Protein AF-A0A932S0D9-F1 (afdb_monomer_lite)

pLDDT: mean 85.84, std 13.44, range [41.84, 97.44]

Secondary structure (DSSP, 8-state):
-HHHHHHHHHHHHHHT--SHHHHHHHHHHHHHHHH-SSGGG--HHHHHHHHHTS-TT-S-HHHHHHHHHHHHHHTT-HHHHHHHHHHHHHHHHHTT---HHHHHHHHHHHTT-------

Foldseek 3Di:
DVVVVVVLVVLVVLCPDLDLSNLVSLLVQLQCLQAAPDPVSHDLVSSVVSLVSHDPPNPPLLSSLQSQLLSCLSVLNLVSSLVSLVVNQVVCVVVVHDCVVSVVCNVCSVVSHHHHDDD

Radius of gyration: 13.81 Å; chains: 1; bounding box: 34×25×40 Å

Structure (mmCIF, N/CA/C/O backbone):
data_AF-A0A932S0D9-F1
#
_entry.id   AF-A0A932S0D9-F1
#
loop_
_atom_site.group_PDB
_atom_site.id
_atom_site.type_symbol
_atom_site.label_atom_id
_atom_site.label_alt_id
_atom_site.label_comp_id
_atom_site.label_asym_id
_atom_site.label_entity_id
_atom_site.label_seq_id
_atom_site.pdbx_PDB_ins_code
_atom_site.Cartn_x
_atom_site.Cartn_y
_atom_site.Cartn_z
_atom_site.occupancy
_atom_site.B_iso_or_equiv
_atom_site.auth_seq_id
_atom_site.auth_comp_id
_atom_site.auth_asym_id
_atom_site.auth_atom_id
_atom_site.pdbx_PDB_model_num
ATOM 1 N N . GLN A 1 1 ? -5.476 10.495 -21.507 1.00 49.38 1 GLN A N 1
ATOM 2 C CA . GLN A 1 1 ? -4.733 9.662 -22.481 1.00 49.38 1 GLN A CA 1
ATOM 3 C C . GLN A 1 1 ? -3.349 10.225 -22.824 1.00 49.38 1 GLN A C 1
ATOM 5 O O . GLN A 1 1 ? -2.416 9.808 -22.162 1.00 49.38 1 GLN A O 1
ATOM 10 N N . LYS A 1 2 ? -3.143 11.213 -23.720 1.00 41.84 2 LYS A N 1
ATOM 11 C CA . LYS A 1 2 ? -1.763 11.626 -24.121 1.00 41.84 2 LYS A CA 1
ATOM 12 C C . LYS A 1 2 ? -0.819 12.104 -22.995 1.00 41.84 2 LYS A C 1
ATOM 14 O O . LYS A 1 2 ? 0.389 11.953 -23.142 1.00 41.84 2 LYS A O 1
ATOM 19 N N . ASN A 1 3 ? -1.344 12.661 -21.902 1.00 52.97 3 ASN A N 1
ATOM 20 C CA . ASN A 1 3 ? -0.528 13.116 -20.765 1.00 52.97 3 ASN A CA 1
ATOM 21 C C . ASN A 1 3 ? -0.288 12.015 -19.712 1.00 52.97 3 ASN A C 1
ATOM 23 O O . ASN A 1 3 ? 0.763 12.007 -19.078 1.00 52.97 3 ASN A O 1
ATOM 27 N N . GLU A 1 4 ? -1.220 11.068 -19.561 1.00 55.16 4 GLU A N 1
ATOM 28 C CA . GLU A 1 4 ? -1.114 9.939 -18.617 1.00 55.16 4 GLU A CA 1
ATOM 29 C C . GLU A 1 4 ? -0.056 8.937 -19.091 1.00 55.16 4 GLU A C 1
ATOM 31 O O . GLU A 1 4 ? 0.793 8.518 -18.306 1.00 55.16 4 GLU A O 1
ATOM 36 N N . ASP A 1 5 ? -0.026 8.647 -20.397 1.00 57.59 5 ASP A N 1
ATOM 37 C CA . ASP A 1 5 ? 0.953 7.733 -20.998 1.00 57.59 5 ASP A CA 1
ATOM 38 C C . ASP A 1 5 ? 2.389 8.260 -20.844 1.00 57.59 5 ASP A C 1
ATOM 40 O O . ASP A 1 5 ? 3.324 7.512 -20.551 1.00 57.59 5 ASP A O 1
ATOM 44 N N . GLN A 1 6 ? 2.574 9.576 -20.998 1.00 59.47 6 GLN A N 1
ATOM 45 C CA . GLN A 1 6 ? 3.872 10.223 -20.805 1.00 59.47 6 GLN A CA 1
ATOM 46 C C . GLN A 1 6 ? 4.264 10.269 -19.324 1.00 59.47 6 GLN A C 1
ATOM 48 O O . GLN A 1 6 ? 5.425 10.015 -19.000 1.00 59.47 6 GLN A O 1
ATOM 53 N N . GLY A 1 7 ? 3.315 10.550 -18.426 1.00 61.69 7 GLY A N 1
ATOM 54 C CA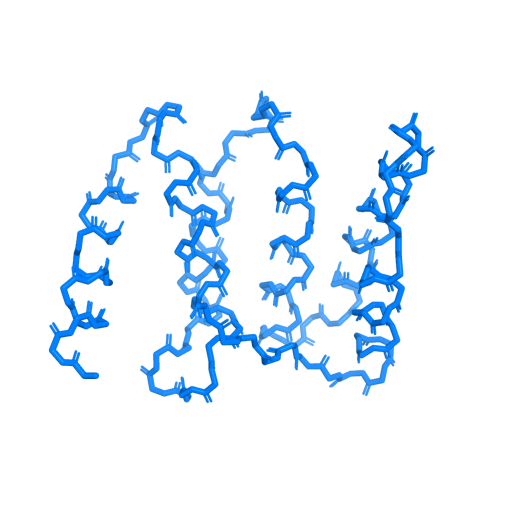 . GLY A 1 7 ? 3.539 10.539 -16.979 1.00 61.69 7 GLY A CA 1
ATOM 55 C C . GLY A 1 7 ? 3.995 9.170 -16.479 1.00 61.69 7 GLY A C 1
ATOM 56 O O . GLY A 1 7 ? 5.031 9.068 -15.821 1.00 61.69 7 GLY A O 1
ATOM 57 N N . MET A 1 8 ? 3.296 8.108 -16.886 1.00 68.31 8 MET A N 1
ATOM 58 C CA . MET A 1 8 ? 3.666 6.727 -16.564 1.00 68.31 8 MET A CA 1
ATOM 59 C C . MET A 1 8 ? 5.014 6.331 -17.164 1.00 68.31 8 MET A C 1
ATOM 61 O O . MET A 1 8 ? 5.825 5.691 -16.493 1.00 68.31 8 MET A O 1
ATOM 65 N N . TYR A 1 9 ? 5.304 6.754 -18.397 1.00 67.12 9 TYR A N 1
ATOM 66 C CA . TYR A 1 9 ? 6.595 6.499 -19.033 1.00 67.12 9 TYR A CA 1
ATOM 67 C C . TYR A 1 9 ? 7.764 7.118 -18.252 1.00 67.12 9 TYR A C 1
ATOM 69 O O . TYR A 1 9 ? 8.750 6.436 -17.952 1.00 67.12 9 TYR A O 1
ATOM 77 N N . TRP A 1 10 ? 7.660 8.398 -17.882 1.00 65.12 10 TRP A N 1
ATOM 78 C CA . TRP A 1 10 ? 8.703 9.071 -17.106 1.00 65.12 10 TRP A CA 1
ATOM 79 C C . TRP A 1 10 ? 8.824 8.509 -15.692 1.00 65.12 10 TRP A C 1
ATOM 81 O O . TRP A 1 10 ? 9.942 8.367 -15.192 1.00 65.12 10 TRP A O 1
ATOM 91 N N . LEU A 1 11 ? 7.705 8.127 -15.077 1.00 69.06 11 LEU A N 1
ATOM 92 C CA . LEU A 1 11 ? 7.690 7.542 -13.743 1.00 69.06 11 LEU A CA 1
ATOM 93 C C . LEU A 1 11 ? 8.344 6.157 -13.714 1.00 69.06 11 LEU A C 1
ATOM 95 O O . LEU A 1 11 ? 9.178 5.897 -12.850 1.00 69.06 11 LEU A O 1
ATOM 99 N N . ASN A 1 12 ? 8.053 5.304 -14.696 1.00 72.25 12 ASN A N 1
ATOM 100 C CA . ASN A 1 12 ? 8.690 3.995 -14.828 1.00 72.25 12 ASN A CA 1
ATOM 101 C C . ASN A 1 12 ? 10.204 4.137 -15.067 1.00 72.25 12 ASN A C 1
ATOM 103 O O . ASN A 1 12 ? 11.026 3.504 -14.401 1.00 72.25 12 ASN A O 1
ATOM 107 N N . LYS A 1 13 ? 10.604 5.069 -15.943 1.00 71.75 13 LYS A N 1
ATOM 108 C CA . LYS A 1 13 ? 12.024 5.375 -16.167 1.00 71.75 13 LYS A CA 1
ATOM 109 C C . LYS A 1 13 ? 12.716 5.854 -14.887 1.00 71.75 13 LYS A C 1
ATOM 111 O O . LYS A 1 13 ? 13.846 5.449 -14.620 1.00 71.75 13 LYS A O 1
ATOM 116 N N . ALA A 1 14 ? 12.041 6.679 -14.089 1.00 67.50 14 ALA A N 1
ATOM 117 C CA . ALA A 1 14 ? 12.548 7.142 -12.805 1.00 67.50 14 ALA A CA 1
ATOM 118 C C . ALA A 1 14 ? 12.580 6.027 -11.744 1.00 67.50 14 ALA A C 1
ATOM 120 O O . ALA A 1 14 ? 13.486 6.020 -10.921 1.00 67.50 14 ALA A O 1
ATOM 121 N N . ALA A 1 15 ? 11.665 5.057 -11.759 1.00 65.50 15 ALA A N 1
ATOM 122 C CA . ALA A 1 15 ? 11.625 3.966 -10.781 1.00 65.50 15 ALA A CA 1
ATOM 123 C C . ALA A 1 15 ? 12.715 2.892 -10.988 1.00 65.50 15 ALA A C 1
ATOM 125 O O . ALA A 1 15 ? 13.018 2.140 -10.056 1.00 65.50 15 ALA A O 1
ATOM 126 N N . ASN A 1 16 ? 13.342 2.839 -12.170 1.00 69.38 16 ASN A N 1
ATOM 127 C CA . ASN A 1 16 ? 14.363 1.841 -12.523 1.00 69.38 16 ASN A CA 1
ATOM 128 C C . ASN A 1 16 ? 15.757 2.078 -11.905 1.00 69.38 16 ASN A C 1
ATOM 130 O O . ASN A 1 16 ? 16.643 1.242 -12.065 1.00 69.38 16 ASN A O 1
ATOM 134 N N . GLY A 1 17 ? 15.976 3.184 -11.186 1.00 61.22 17 GLY A N 1
ATOM 135 C CA . GLY A 1 17 ? 17.213 3.416 -10.427 1.00 61.22 17 GLY A CA 1
ATOM 136 C C . GLY A 1 17 ? 17.135 2.944 -8.966 1.00 61.22 17 GLY A C 1
ATOM 137 O O . GLY A 1 17 ? 16.047 2.778 -8.415 1.00 61.22 17 GLY A O 1
ATOM 138 N N . ASN A 1 18 ? 18.297 2.765 -8.322 1.00 58.69 18 ASN A N 1
ATOM 139 C CA . ASN A 1 18 ? 18.428 2.311 -6.921 1.00 58.69 18 ASN A CA 1
ATOM 140 C C . ASN A 1 18 ? 18.980 3.380 -5.948 1.00 58.69 18 ASN A C 1
ATOM 142 O O . ASN A 1 18 ? 19.355 3.061 -4.827 1.00 58.69 18 ASN A O 1
ATOM 146 N N . SER A 1 19 ? 19.046 4.651 -6.352 1.00 60.06 19 SER A N 1
ATOM 147 C CA . SER A 1 19 ? 19.355 5.775 -5.442 1.00 60.06 19 SER A CA 1
ATOM 148 C C . SER A 1 19 ? 18.135 6.250 -4.632 1.00 60.06 19 SER A C 1
ATOM 150 O O . SER A 1 19 ? 16.986 6.028 -5.020 1.00 60.06 19 SER A O 1
ATOM 152 N N . ILE A 1 20 ? 18.379 6.974 -3.535 1.00 56.59 20 ILE A N 1
ATOM 153 C CA . ILE A 1 20 ? 17.338 7.474 -2.619 1.00 56.59 20 ILE A CA 1
ATOM 154 C C . ILE A 1 20 ? 16.307 8.384 -3.310 1.00 56.59 20 ILE A C 1
ATOM 156 O O . ILE A 1 20 ? 15.131 8.397 -2.948 1.00 56.59 20 ILE A O 1
ATOM 160 N N . HIS A 1 21 ? 16.721 9.090 -4.368 1.00 62.69 21 HIS A N 1
ATOM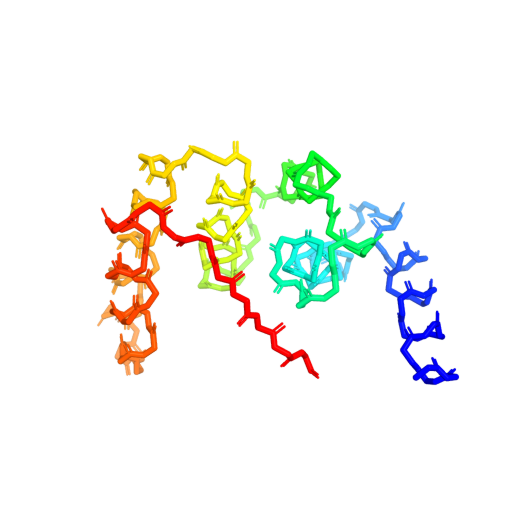 161 C CA . HIS A 1 21 ? 15.838 9.920 -5.188 1.00 62.69 21 HIS A CA 1
ATOM 162 C C . HIS A 1 21 ? 14.836 9.090 -6.008 1.00 62.69 21 HIS A C 1
ATOM 164 O O . HIS A 1 21 ? 13.774 9.597 -6.365 1.00 62.69 21 HIS A O 1
ATOM 170 N N . HIS A 1 22 ? 15.119 7.807 -6.260 1.00 71.62 22 HIS A N 1
ATOM 171 C CA . HIS A 1 22 ? 14.198 6.908 -6.958 1.00 71.62 22 HIS A CA 1
ATOM 172 C C . HIS A 1 22 ? 13.145 6.307 -6.026 1.00 71.62 22 HIS A C 1
ATOM 174 O O . HIS A 1 22 ? 12.115 5.866 -6.519 1.00 71.62 22 HIS A O 1
ATOM 180 N N . PHE A 1 23 ? 13.330 6.310 -4.700 1.00 81.81 23 PHE A N 1
ATOM 181 C CA . PHE A 1 23 ? 12.349 5.711 -3.782 1.00 81.81 23 PHE A CA 1
ATOM 182 C C . PHE A 1 23 ? 11.012 6.447 -3.783 1.00 81.81 23 PHE A C 1
ATOM 184 O O . PHE A 1 23 ? 9.966 5.805 -3.809 1.00 81.81 23 PHE A O 1
ATOM 191 N N . ARG A 1 24 ? 11.022 7.781 -3.892 1.00 83.00 24 ARG A N 1
ATOM 192 C CA . ARG A 1 24 ? 9.781 8.552 -4.069 1.00 83.00 24 ARG A CA 1
ATOM 193 C C . ARG A 1 24 ? 9.063 8.191 -5.374 1.00 83.00 24 ARG A C 1
ATOM 195 O O . ARG A 1 24 ? 7.839 8.073 -5.392 1.00 83.00 24 ARG A O 1
ATOM 202 N N . ALA A 1 25 ? 9.818 7.994 -6.455 1.00 83.50 25 ALA A N 1
ATOM 203 C CA . ALA A 1 25 ? 9.268 7.569 -7.740 1.00 83.50 25 ALA A CA 1
ATOM 204 C C . ALA A 1 25 ? 8.722 6.133 -7.672 1.00 83.50 25 ALA A C 1
ATOM 206 O O . ALA A 1 25 ? 7.622 5.890 -8.155 1.00 83.50 25 ALA A O 1
ATOM 207 N N . LYS A 1 26 ? 9.431 5.209 -7.008 1.00 87.50 26 LYS A N 1
ATOM 208 C CA . LYS A 1 26 ? 8.960 3.838 -6.759 1.00 87.50 26 LYS A CA 1
ATOM 209 C C . LYS A 1 26 ? 7.673 3.822 -5.930 1.00 87.50 26 LYS A C 1
ATOM 211 O O . LYS A 1 26 ? 6.766 3.087 -6.290 1.00 87.50 26 LYS A O 1
ATOM 216 N N . LEU A 1 27 ? 7.554 4.652 -4.887 1.00 90.06 27 LEU A N 1
ATOM 217 C CA . LEU A 1 27 ? 6.314 4.784 -4.103 1.00 90.06 27 LEU A CA 1
ATOM 218 C C . LEU A 1 27 ? 5.159 5.320 -4.936 1.00 90.06 27 LEU A C 1
ATOM 220 O O . LEU A 1 27 ? 4.067 4.769 -4.897 1.00 90.06 27 LEU A O 1
ATOM 224 N N . SER A 1 28 ? 5.409 6.372 -5.712 1.00 88.94 28 SER A N 1
ATOM 225 C CA . SER A 1 28 ? 4.377 6.956 -6.573 1.00 88.94 28 SER A CA 1
ATOM 226 C C . SER A 1 28 ? 3.915 5.948 -7.630 1.00 88.94 28 SER A C 1
ATOM 228 O O . SER A 1 28 ? 2.724 5.828 -7.893 1.00 88.94 28 SER A O 1
ATOM 230 N N . LEU A 1 29 ? 4.848 5.174 -8.194 1.00 89.88 29 LEU A N 1
ATOM 231 C CA . LEU A 1 29 ? 4.529 4.116 -9.148 1.00 89.88 29 LEU A CA 1
ATOM 232 C C . LEU A 1 29 ? 3.767 2.968 -8.484 1.00 89.88 29 LEU A C 1
ATOM 234 O O . LEU A 1 29 ? 2.757 2.531 -9.018 1.00 89.88 29 LEU A O 1
ATOM 238 N N . ALA A 1 30 ? 4.210 2.512 -7.311 1.00 92.44 30 ALA A N 1
ATOM 239 C CA . ALA A 1 30 ? 3.529 1.472 -6.549 1.00 92.44 30 ALA A CA 1
ATOM 240 C C . ALA A 1 30 ? 2.106 1.892 -6.154 1.00 92.44 30 ALA A C 1
ATOM 242 O O . ALA A 1 30 ? 1.196 1.074 -6.232 1.00 92.44 30 ALA A O 1
ATOM 243 N N . TRP A 1 31 ? 1.896 3.164 -5.797 1.00 93.12 31 TRP A N 1
ATOM 244 C CA . TRP A 1 31 ? 0.562 3.713 -5.555 1.00 93.12 31 TRP A CA 1
ATOM 245 C C . TRP A 1 31 ? -0.314 3.571 -6.795 1.00 93.12 31 TRP A C 1
ATOM 247 O O . TRP A 1 31 ? -1.344 2.916 -6.725 1.00 93.12 31 TRP A O 1
ATOM 257 N N . ILE A 1 32 ? 0.128 4.098 -7.941 1.00 90.62 32 ILE A N 1
ATOM 258 C CA . ILE A 1 32 ? -0.648 4.053 -9.188 1.00 90.62 32 ILE A CA 1
ATOM 259 C C . ILE A 1 32 ? -0.957 2.606 -9.588 1.00 90.62 32 ILE A C 1
ATOM 261 O O . ILE A 1 32 ? -2.109 2.270 -9.847 1.00 90.62 32 ILE A O 1
ATOM 265 N N . LEU A 1 33 ? 0.043 1.725 -9.572 1.00 92.00 33 LEU A N 1
ATOM 266 C CA . LEU A 1 33 ? -0.143 0.312 -9.902 1.00 92.00 33 LEU A CA 1
ATOM 267 C C . LEU A 1 33 ? -1.117 -0.402 -8.947 1.00 92.00 33 LEU A C 1
ATOM 269 O O . LEU A 1 33 ? -1.702 -1.411 -9.333 1.00 92.00 33 LEU A O 1
ATOM 273 N N . ALA A 1 34 ? -1.314 0.100 -7.726 1.00 92.81 34 ALA A N 1
ATOM 274 C CA . ALA A 1 34 ? -2.262 -0.458 -6.767 1.00 92.81 34 ALA A CA 1
ATOM 275 C C . ALA A 1 34 ? -3.662 0.178 -6.843 1.00 92.81 34 ALA A C 1
ATOM 277 O O . ALA A 1 34 ? -4.664 -0.514 -6.669 1.00 92.81 34 ALA A O 1
ATOM 278 N N . THR A 1 35 ? -3.756 1.488 -7.087 1.00 92.94 35 THR A N 1
ATOM 279 C CA . THR A 1 35 ? -4.993 2.258 -6.874 1.00 92.94 35 THR A CA 1
ATOM 280 C C . THR A 1 35 ? -5.636 2.790 -8.148 1.00 92.94 35 THR A C 1
ATOM 282 O O . THR A 1 35 ? -6.786 3.216 -8.092 1.00 92.94 35 THR A O 1
ATOM 285 N N . HIS A 1 36 ? -4.971 2.746 -9.304 1.00 89.88 36 HIS A N 1
ATOM 286 C CA . HIS A 1 36 ? -5.502 3.373 -10.517 1.00 89.88 36 HIS A CA 1
ATOM 287 C C . HIS A 1 36 ? -6.901 2.821 -10.890 1.00 89.88 36 HIS A C 1
ATOM 289 O O . HIS A 1 36 ? -7.114 1.603 -10.851 1.00 89.88 36 HIS A O 1
ATOM 295 N N . PRO A 1 37 ? -7.887 3.653 -11.285 1.00 87.50 37 PRO A N 1
ATOM 296 C CA . PRO A 1 37 ? -9.251 3.190 -11.577 1.00 87.50 37 PRO A CA 1
ATOM 297 C C . PRO A 1 37 ? -9.307 2.229 -12.773 1.00 87.50 37 PRO A C 1
ATOM 299 O O . PRO A 1 37 ? -10.039 1.232 -12.752 1.00 87.50 37 PRO A O 1
ATOM 302 N N . ASN A 1 38 ? -8.481 2.476 -13.795 1.00 86.75 38 ASN A N 1
ATOM 303 C CA . ASN A 1 38 ? -8.316 1.560 -14.922 1.00 86.75 38 ASN A CA 1
ATOM 304 C C . ASN A 1 38 ? -7.588 0.277 -14.491 1.00 86.75 38 ASN A C 1
ATOM 306 O O . ASN A 1 38 ? -6.419 0.325 -14.119 1.00 86.75 38 ASN A O 1
ATOM 310 N N . LYS A 1 39 ? -8.270 -0.868 -14.613 1.00 86.56 39 LYS A N 1
ATOM 311 C CA . LYS A 1 39 ? -7.729 -2.194 -14.288 1.00 86.56 39 LYS A CA 1
ATOM 312 C C . LYS A 1 39 ? -6.496 -2.572 -15.111 1.00 86.56 39 LYS A C 1
ATOM 314 O O . LYS A 1 39 ? -5.662 -3.304 -14.604 1.00 86.56 39 LYS A O 1
ATOM 319 N N . ASP A 1 40 ? -6.383 -2.080 -16.345 1.00 86.88 40 ASP A N 1
ATOM 320 C CA . ASP A 1 40 ? -5.290 -2.452 -17.254 1.00 86.88 40 ASP A CA 1
ATOM 321 C C . ASP A 1 40 ? -3.965 -1.782 -16.855 1.00 86.88 40 ASP A C 1
ATOM 323 O O . ASP A 1 40 ? -2.898 -2.173 -17.317 1.00 86.88 40 ASP A O 1
ATOM 327 N N . LEU A 1 41 ? -4.040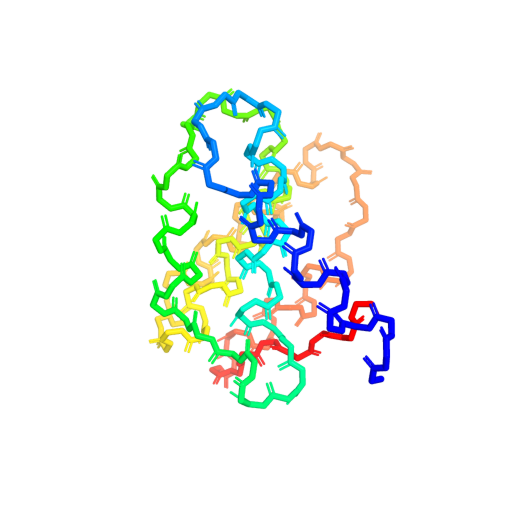 -0.764 -15.991 1.00 84.56 41 LEU A N 1
ATOM 328 C CA . LEU A 1 41 ? -2.894 -0.070 -15.410 1.00 84.56 41 LEU A CA 1
ATOM 329 C C . LEU A 1 41 ? -2.602 -0.525 -13.975 1.00 84.56 41 LEU A C 1
ATOM 331 O O . LEU A 1 41 ? -1.625 -0.062 -13.389 1.00 84.56 41 LEU A O 1
ATOM 335 N N . ARG A 1 42 ? -3.432 -1.414 -13.410 1.00 90.56 42 ARG A N 1
ATOM 336 C CA . ARG A 1 42 ? -3.180 -2.004 -12.098 1.00 90.56 42 ARG A CA 1
ATOM 337 C C . ARG A 1 42 ? -2.355 -3.274 -12.233 1.00 90.56 42 ARG A C 1
ATOM 339 O O . ARG A 1 42 ? -2.661 -4.146 -13.041 1.00 90.56 42 ARG A O 1
ATOM 346 N N . ASP A 1 43 ? -1.338 -3.379 -11.393 1.00 93.62 43 ASP A N 1
ATOM 347 C CA . ASP A 1 43 ? -0.491 -4.557 -11.259 1.00 93.62 43 ASP A CA 1
ATOM 348 C C . ASP A 1 43 ? 0.024 -4.623 -9.817 1.00 93.62 43 ASP A C 1
ATOM 350 O O . ASP A 1 43 ? 1.059 -4.047 -9.469 1.00 93.62 43 ASP A O 1
ATOM 354 N N . GLY A 1 44 ? -0.728 -5.314 -8.956 1.00 92.31 44 GLY A N 1
ATOM 355 C CA . GLY A 1 44 ? -0.391 -5.454 -7.540 1.00 92.31 44 GLY A CA 1
ATOM 356 C C . GLY A 1 44 ? 0.961 -6.137 -7.308 1.00 92.31 44 GLY A C 1
ATOM 357 O O . GLY A 1 44 ? 1.681 -5.767 -6.376 1.00 92.31 44 GLY A O 1
ATOM 358 N N . ALA A 1 45 ? 1.352 -7.079 -8.171 1.00 94.19 45 ALA A N 1
ATOM 359 C CA . ALA A 1 45 ? 2.620 -7.790 -8.042 1.00 94.19 45 ALA A CA 1
ATOM 360 C C . ALA A 1 45 ? 3.800 -6.864 -8.363 1.00 94.19 45 ALA A C 1
ATOM 362 O O . ALA A 1 45 ? 4.774 -6.799 -7.607 1.00 94.19 45 ALA A O 1
ATOM 363 N N . LEU A 1 46 ? 3.698 -6.090 -9.446 1.00 91.25 46 LEU A N 1
ATOM 364 C CA . LEU A 1 46 ? 4.701 -5.086 -9.784 1.00 91.25 46 LEU A CA 1
ATOM 365 C C . LEU A 1 46 ? 4.757 -3.969 -8.732 1.00 91.25 46 LEU A C 1
ATOM 367 O O . LEU A 1 46 ? 5.847 -3.536 -8.349 1.00 91.25 46 LEU A O 1
ATOM 371 N N . ALA A 1 47 ? 3.606 -3.548 -8.207 1.00 93.25 47 ALA A N 1
ATOM 372 C CA . ALA A 1 47 ? 3.535 -2.573 -7.125 1.00 93.25 47 ALA A CA 1
ATOM 373 C C . ALA A 1 47 ? 4.279 -3.059 -5.868 1.00 93.25 47 ALA A C 1
ATOM 375 O O . ALA A 1 47 ? 5.062 -2.310 -5.278 1.00 93.25 47 ALA A O 1
ATOM 376 N N . LEU A 1 48 ? 4.102 -4.333 -5.500 1.00 94.19 48 LEU A N 1
ATOM 377 C CA . LEU A 1 48 ? 4.796 -4.958 -4.375 1.00 94.19 48 LEU A CA 1
ATOM 378 C C . LEU A 1 48 ? 6.310 -5.030 -4.599 1.00 94.19 48 LEU A C 1
ATOM 380 O O . LEU A 1 48 ? 7.070 -4.720 -3.681 1.00 94.19 48 LEU A O 1
ATOM 384 N N . ASN A 1 49 ? 6.757 -5.342 -5.816 1.00 92.62 49 ASN A N 1
ATOM 385 C CA . ASN A 1 49 ? 8.182 -5.338 -6.157 1.00 92.62 49 ASN A CA 1
ATOM 386 C C . ASN A 1 49 ? 8.810 -3.947 -5.975 1.00 92.62 49 ASN A C 1
ATOM 388 O O . ASN A 1 49 ? 9.896 -3.818 -5.408 1.00 92.62 49 ASN A O 1
ATOM 392 N N . HIS A 1 50 ? 8.126 -2.890 -6.424 1.00 91.38 50 HIS A N 1
ATOM 393 C CA . HIS A 1 50 ? 8.598 -1.519 -6.226 1.00 91.38 50 HIS A CA 1
ATOM 394 C C . HIS A 1 50 ? 8.615 -1.117 -4.750 1.00 91.38 50 HIS A C 1
ATOM 396 O O . HIS A 1 50 ? 9.569 -0.465 -4.324 1.00 91.38 50 HIS A O 1
ATOM 402 N N . LEU A 1 51 ? 7.607 -1.533 -3.978 1.00 92.44 51 LEU A N 1
ATOM 403 C CA . LEU A 1 51 ? 7.531 -1.284 -2.541 1.00 92.44 51 LEU A CA 1
ATOM 404 C C . LEU A 1 51 ? 8.689 -1.954 -1.782 1.00 92.44 51 LEU A C 1
ATOM 406 O O . LEU A 1 51 ? 9.351 -1.310 -0.975 1.00 92.44 51 LEU A O 1
ATOM 410 N N . GLN A 1 52 ? 8.965 -3.230 -2.065 1.00 91.00 52 GLN A N 1
ATOM 411 C CA . GLN A 1 52 ? 10.027 -4.008 -1.410 1.00 91.00 52 GLN A CA 1
ATOM 412 C C . GLN A 1 52 ? 11.442 -3.526 -1.762 1.00 91.00 52 GLN A C 1
ATOM 414 O O . GLN A 1 52 ? 12.383 -3.783 -1.015 1.00 91.00 52 GLN A O 1
ATOM 419 N N . ALA A 1 53 ? 11.599 -2.823 -2.886 1.00 89.31 53 ALA A N 1
ATOM 420 C CA . ALA A 1 53 ? 12.868 -2.238 -3.309 1.00 89.31 53 ALA A CA 1
ATOM 421 C C . ALA A 1 53 ? 13.209 -0.911 -2.601 1.00 89.31 53 ALA A C 1
ATOM 423 O O . ALA A 1 53 ? 14.260 -0.331 -2.883 1.00 89.31 53 ALA A O 1
ATOM 424 N N . ILE A 1 54 ? 12.326 -0.396 -1.741 1.00 88.88 54 ILE A N 1
ATOM 425 C CA . ILE A 1 54 ? 12.573 0.814 -0.952 1.00 88.88 54 ILE A CA 1
ATOM 426 C C . ILE A 1 54 ? 13.317 0.437 0.327 1.00 88.88 54 ILE A C 1
ATOM 428 O O . ILE A 1 54 ? 12.962 -0.522 1.011 1.00 88.88 54 ILE A O 1
ATOM 432 N N . ASP A 1 55 ? 14.347 1.214 0.655 1.00 84.62 55 ASP A N 1
ATOM 433 C CA . ASP A 1 55 ? 15.108 1.024 1.885 1.00 84.62 55 ASP A CA 1
ATOM 434 C C . ASP A 1 55 ? 14.244 1.292 3.133 1.00 84.62 55 ASP A C 1
ATOM 436 O O . ASP A 1 55 ? 13.410 2.199 3.157 1.00 84.62 55 ASP A O 1
ATOM 440 N N . LYS A 1 56 ? 14.485 0.528 4.200 1.00 78.50 56 LYS A N 1
ATOM 441 C CA . LYS A 1 56 ? 13.837 0.702 5.506 1.00 78.50 56 LYS A CA 1
ATOM 442 C C . LYS A 1 56 ? 14.171 2.050 6.147 1.00 78.50 56 LYS A C 1
ATOM 444 O O . LYS A 1 56 ? 13.365 2.551 6.929 1.00 78.50 56 LYS A O 1
ATOM 449 N N . ASP A 1 57 ? 15.314 2.636 5.793 1.00 81.81 57 ASP A N 1
ATOM 450 C CA . ASP A 1 57 ? 15.750 3.950 6.280 1.00 81.81 57 ASP A CA 1
ATOM 451 C C . ASP A 1 57 ? 15.151 5.122 5.478 1.00 81.81 57 ASP A C 1
ATOM 453 O O . ASP A 1 57 ? 15.523 6.284 5.674 1.00 81.81 57 ASP A O 1
ATOM 457 N N . TYR A 1 58 ? 14.204 4.853 4.571 1.00 84.75 58 TYR A N 1
ATOM 458 C CA . TYR A 1 58 ? 13.515 5.903 3.833 1.00 84.75 58 TYR A CA 1
ATOM 459 C C . TYR A 1 58 ? 12.764 6.858 4.775 1.00 84.75 58 TYR A C 1
ATOM 461 O O . TYR A 1 58 ? 11.990 6.452 5.642 1.00 84.75 58 TYR A O 1
ATOM 469 N N . GLN A 1 59 ? 13.011 8.157 4.594 1.00 83.88 59 GLN A N 1
ATOM 470 C CA . GLN A 1 59 ? 12.585 9.188 5.543 1.00 83.88 59 GLN A CA 1
ATOM 471 C C . GLN A 1 59 ? 11.073 9.441 5.531 1.00 83.88 59 GLN A C 1
ATOM 473 O O . GLN A 1 59 ? 10.496 9.704 6.584 1.00 83.88 59 GLN A O 1
ATOM 478 N N . ASP A 1 60 ? 10.421 9.349 4.367 1.00 87.12 60 ASP A N 1
ATOM 479 C CA . ASP A 1 60 ? 8.976 9.573 4.244 1.00 87.12 60 ASP A CA 1
ATOM 480 C C . ASP A 1 60 ? 8.199 8.283 4.548 1.00 87.12 60 ASP A C 1
ATOM 482 O O . ASP A 1 60 ? 7.681 7.579 3.674 1.00 87.12 60 ASP A O 1
ATOM 486 N N . LYS A 1 61 ? 8.165 7.970 5.846 1.00 89.94 61 LYS A N 1
ATOM 487 C CA . LYS A 1 61 ? 7.465 6.813 6.409 1.00 89.94 61 LYS A CA 1
ATOM 488 C C . LYS A 1 61 ? 5.961 6.896 6.193 1.00 89.94 61 LYS A C 1
ATOM 490 O O . LYS A 1 61 ? 5.340 5.875 5.910 1.00 89.94 61 LYS A O 1
ATOM 495 N N . GLN A 1 62 ? 5.394 8.097 6.260 1.00 90.81 62 GLN A N 1
ATOM 496 C CA . GLN A 1 62 ? 3.961 8.308 6.107 1.00 90.81 62 GLN A CA 1
ATOM 497 C C . GLN A 1 62 ? 3.478 7.892 4.713 1.00 90.81 62 GLN A C 1
ATOM 499 O O . GLN A 1 62 ? 2.533 7.105 4.588 1.00 90.81 62 GLN A O 1
ATOM 504 N N . THR A 1 63 ? 4.152 8.357 3.655 1.00 90.50 63 THR A N 1
ATOM 505 C CA . THR A 1 63 ? 3.836 7.938 2.281 1.00 90.50 63 THR A CA 1
ATOM 506 C C . THR A 1 63 ? 4.108 6.450 2.084 1.00 90.50 63 THR A C 1
ATOM 508 O O . THR A 1 63 ? 3.309 5.762 1.443 1.00 90.50 63 THR A O 1
ATOM 511 N N . TYR A 1 64 ? 5.194 5.929 2.662 1.00 93.75 64 TYR A N 1
ATOM 512 C CA . TYR A 1 64 ? 5.514 4.505 2.591 1.00 93.75 64 TYR A CA 1
ATOM 513 C C . TYR A 1 64 ? 4.416 3.628 3.211 1.00 93.75 64 TYR A C 1
ATOM 515 O O . TYR A 1 64 ? 3.933 2.716 2.545 1.00 93.75 64 TYR A O 1
ATOM 523 N N . TYR A 1 65 ? 3.961 3.912 4.436 1.00 95.25 65 TYR A N 1
ATOM 524 C CA . TYR A 1 65 ? 2.928 3.117 5.111 1.00 95.25 65 TYR A CA 1
ATOM 525 C C . TYR A 1 65 ? 1.599 3.143 4.362 1.00 95.25 65 TYR A C 1
ATOM 527 O O . TYR A 1 65 ? 0.990 2.092 4.160 1.00 95.25 65 TYR A O 1
ATOM 535 N N . ARG A 1 66 ? 1.177 4.326 3.897 1.00 94.12 66 ARG A N 1
ATOM 536 C CA . ARG A 1 66 ? -0.061 4.467 3.123 1.00 94.12 66 ARG A CA 1
ATOM 537 C C . ARG A 1 66 ? 0.011 3.683 1.811 1.00 94.12 66 ARG A C 1
ATOM 539 O O . ARG A 1 66 ? -0.931 2.978 1.460 1.00 94.12 66 ARG A O 1
ATOM 546 N N . THR A 1 67 ? 1.145 3.763 1.114 1.00 94.69 67 THR A N 1
ATOM 547 C CA . THR A 1 67 ? 1.368 3.020 -0.136 1.00 94.69 67 THR A CA 1
ATOM 548 C C . THR A 1 67 ? 1.418 1.521 0.109 1.00 94.69 67 THR A C 1
ATOM 550 O O . THR A 1 67 ? 0.781 0.771 -0.621 1.00 94.69 67 THR A O 1
ATOM 553 N N . ALA A 1 68 ? 2.102 1.077 1.164 1.00 96.12 68 ALA A N 1
ATOM 554 C CA . ALA A 1 68 ? 2.131 -0.327 1.543 1.00 96.12 68 ALA A CA 1
ATOM 555 C C . ALA A 1 68 ? 0.714 -0.867 1.756 1.00 96.12 68 ALA A C 1
ATOM 557 O O . ALA A 1 68 ? 0.363 -1.884 1.165 1.00 96.12 68 ALA A O 1
ATOM 558 N N . ALA A 1 69 ? -0.122 -0.156 2.518 1.00 96.50 69 ALA A N 1
ATOM 559 C CA . ALA A 1 69 ? -1.500 -0.569 2.756 1.00 96.50 69 ALA A CA 1
ATOM 560 C C . ALA A 1 69 ? -2.289 -0.763 1.447 1.00 96.50 69 ALA A C 1
ATOM 562 O O . ALA A 1 69 ? -2.919 -1.803 1.259 1.00 96.50 69 ALA A O 1
ATOM 563 N N . ALA A 1 70 ? -2.184 0.186 0.511 1.00 95.62 70 ALA A N 1
ATOM 564 C CA . ALA A 1 70 ? -2.850 0.098 -0.789 1.00 95.62 70 ALA A CA 1
ATOM 565 C C . ALA A 1 70 ? -2.342 -1.078 -1.641 1.00 95.62 70 ALA A C 1
ATOM 567 O O . ALA A 1 70 ? -3.137 -1.806 -2.233 1.00 95.62 70 ALA A O 1
ATOM 568 N N . VAL A 1 71 ? -1.025 -1.298 -1.667 1.00 96.69 71 VAL A N 1
ATOM 569 C CA . VAL A 1 71 ? -0.391 -2.391 -2.419 1.00 96.69 71 VAL A CA 1
ATOM 570 C C . VAL A 1 71 ? -0.812 -3.759 -1.888 1.00 96.69 71 VAL A C 1
ATOM 572 O O . VAL A 1 71 ? -1.161 -4.639 -2.674 1.00 96.69 71 VAL A O 1
ATOM 575 N N . TYR A 1 72 ? -0.806 -3.958 -0.567 1.00 97.06 72 TYR A N 1
ATOM 576 C CA . TYR A 1 72 ? -1.258 -5.222 0.022 1.00 97.06 72 TYR A CA 1
ATOM 577 C C . TYR A 1 72 ? -2.755 -5.451 -0.224 1.00 97.06 72 TYR A C 1
ATOM 579 O O . TYR A 1 72 ? -3.145 -6.562 -0.583 1.00 97.06 72 TYR A O 1
ATOM 587 N N . ALA A 1 73 ? -3.576 -4.398 -0.149 1.00 96.56 73 ALA A N 1
ATOM 588 C CA . ALA A 1 73 ? -5.003 -4.486 -0.452 1.00 96.56 73 ALA A CA 1
ATOM 589 C C . ALA A 1 73 ? -5.278 -4.883 -1.913 1.00 96.56 73 ALA A C 1
ATOM 591 O O . ALA A 1 73 ? -6.138 -5.729 -2.152 1.00 96.56 73 ALA A O 1
ATOM 592 N N . GLU A 1 74 ? -4.548 -4.330 -2.891 1.00 95.50 74 GLU A N 1
ATOM 593 C CA . GLU A 1 74 ? -4.717 -4.714 -4.305 1.00 95.50 74 GLU A CA 1
ATOM 594 C C . GLU A 1 74 ? -4.296 -6.167 -4.568 1.00 95.50 74 GLU A C 1
ATOM 596 O O . GLU A 1 74 ? -4.887 -6.839 -5.409 1.00 95.50 74 GLU A O 1
ATOM 601 N N . ASN A 1 75 ? -3.335 -6.693 -3.803 1.00 95.88 75 ASN A N 1
ATOM 602 C CA . ASN A 1 75 ? -2.960 -8.109 -3.851 1.00 95.88 75 ASN A CA 1
ATOM 603 C C . ASN A 1 75 ? -3.920 -9.030 -3.069 1.00 95.88 75 ASN A C 1
ATOM 605 O O . ASN A 1 75 ? -3.700 -10.239 -3.010 1.00 95.88 75 ASN A O 1
AT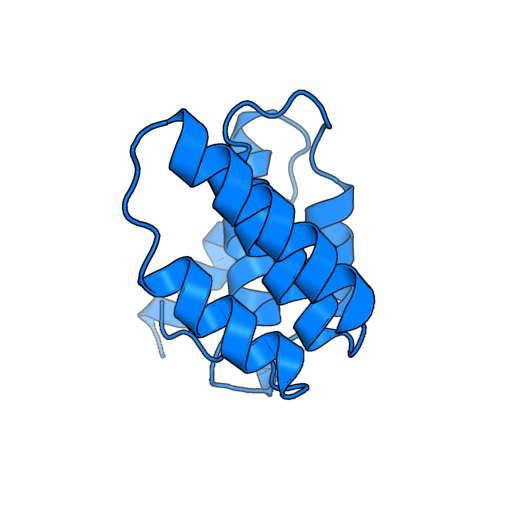OM 609 N N . GLY A 1 76 ? -4.982 -8.485 -2.467 1.00 95.44 76 GLY A N 1
ATOM 610 C CA . GLY A 1 76 ? -5.970 -9.238 -1.692 1.00 95.44 76 GLY A CA 1
ATOM 611 C C . GLY A 1 76 ? -5.546 -9.575 -0.260 1.00 95.44 76 GLY A C 1
ATOM 612 O O . GLY A 1 76 ? -6.317 -10.205 0.467 1.00 95.44 76 GLY A O 1
ATOM 613 N N . ASP A 1 77 ? -4.365 -9.131 0.176 1.00 96.94 77 ASP A N 1
ATOM 614 C CA . ASP A 1 77 ? -3.894 -9.272 1.554 1.00 96.94 77 ASP A CA 1
ATOM 615 C C . ASP A 1 77 ? -4.406 -8.102 2.407 1.00 96.94 77 ASP A C 1
ATOM 617 O O . ASP A 1 77 ? -3.697 -7.155 2.759 1.00 96.94 77 ASP A O 1
ATOM 621 N N . PHE A 1 78 ? -5.703 -8.150 2.706 1.00 95.69 78 PHE A N 1
ATOM 622 C CA . PHE A 1 78 ? -6.361 -7.119 3.505 1.00 95.69 78 PHE A CA 1
ATOM 623 C C . PHE A 1 78 ? -5.902 -7.117 4.966 1.00 95.69 78 PHE A C 1
ATOM 625 O O . PHE A 1 78 ? -5.960 -6.078 5.620 1.00 95.69 78 PHE A O 1
ATOM 632 N N . GLU A 1 79 ? -5.415 -8.248 5.478 1.00 96.56 79 GLU A N 1
ATOM 633 C CA . GLU A 1 79 ? -4.862 -8.320 6.829 1.00 96.56 79 GLU A CA 1
ATOM 634 C C . GLU A 1 79 ? -3.589 -7.474 6.916 1.00 96.56 79 GLU A C 1
ATOM 636 O O . GLU A 1 79 ? -3.526 -6.539 7.719 1.00 96.56 79 GLU A O 1
ATOM 641 N N . ALA A 1 80 ? -2.624 -7.698 6.020 1.00 96.31 80 ALA A N 1
ATOM 642 C CA . ALA A 1 80 ? -1.442 -6.850 5.940 1.00 96.31 80 ALA A CA 1
ATOM 643 C C . ALA A 1 80 ? -1.812 -5.390 5.635 1.00 96.31 80 ALA A C 1
ATOM 645 O O . ALA A 1 80 ? -1.243 -4.478 6.241 1.00 96.31 80 ALA A O 1
ATOM 646 N N . ALA A 1 81 ? -2.788 -5.146 4.751 1.00 97.06 81 ALA A N 1
ATOM 647 C CA . ALA A 1 81 ? -3.247 -3.792 4.440 1.00 97.06 81 ALA A CA 1
ATOM 648 C C . ALA A 1 81 ? -3.711 -3.032 5.692 1.00 97.06 81 ALA A C 1
ATOM 650 O O . ALA A 1 81 ? -3.284 -1.898 5.915 1.00 97.06 81 ALA A O 1
ATOM 651 N N . THR A 1 82 ? -4.523 -3.666 6.546 1.00 96.44 82 THR A N 1
ATOM 652 C CA . THR A 1 82 ? -4.967 -3.059 7.811 1.00 96.44 82 THR A CA 1
ATOM 653 C C . THR A 1 82 ? -3.803 -2.784 8.760 1.00 96.44 82 THR A C 1
ATOM 655 O O . THR A 1 82 ? -3.688 -1.665 9.252 1.00 96.44 82 THR A O 1
ATOM 658 N N . GLN A 1 83 ? -2.870 -3.724 8.936 1.00 97.44 83 GLN A N 1
ATOM 659 C CA . GLN A 1 83 ? -1.695 -3.525 9.797 1.00 97.44 83 GLN A CA 1
ATOM 660 C C . GLN A 1 83 ? -0.809 -2.359 9.326 1.00 97.44 83 GLN A C 1
ATOM 662 O O . GLN A 1 83 ? -0.273 -1.597 10.134 1.00 97.44 83 GLN A O 1
ATOM 667 N N . TRP A 1 84 ? -0.634 -2.192 8.012 1.00 97.12 84 TRP A N 1
ATOM 668 C CA . TRP A 1 84 ? 0.099 -1.051 7.457 1.00 97.12 84 TRP A CA 1
ATOM 669 C C . TRP A 1 84 ? -0.670 0.261 7.610 1.00 97.12 84 TRP A C 1
ATOM 671 O O . TRP A 1 84 ? -0.070 1.281 7.954 1.00 97.12 84 TRP A O 1
ATOM 681 N N . GLN A 1 85 ? -1.990 0.236 7.433 1.00 96.56 85 GLN A N 1
ATOM 682 C CA . GLN A 1 85 ? -2.831 1.413 7.622 1.00 96.56 85 GLN A CA 1
ATOM 683 C C . GLN A 1 85 ? -2.866 1.869 9.091 1.00 96.56 85 GLN A C 1
ATOM 685 O O . GLN A 1 85 ? -2.874 3.069 9.363 1.00 96.56 85 GLN A O 1
ATOM 690 N N . GLU A 1 86 ? -2.809 0.945 10.054 1.00 97.00 86 GLU A N 1
ATOM 691 C CA . GLU A 1 86 ? -2.670 1.267 11.481 1.00 97.00 86 GLU A CA 1
ATOM 692 C C . GLU A 1 86 ? -1.363 2.011 11.770 1.00 97.00 86 GLU A C 1
ATOM 694 O O . GLU A 1 86 ? -1.363 2.995 12.514 1.00 97.00 86 GLU A O 1
ATOM 699 N N . LYS A 1 87 ? -0.255 1.603 11.139 1.00 95.88 87 LYS A N 1
ATOM 700 C CA . LYS A 1 87 ? 1.024 2.323 11.248 1.00 95.88 87 LYS A CA 1
ATOM 701 C C . LYS A 1 87 ? 0.918 3.734 10.674 1.00 95.88 87 LYS A C 1
ATOM 703 O O . LYS A 1 87 ? 1.385 4.666 11.320 1.00 95.88 87 LYS A O 1
ATOM 708 N N . ALA A 1 88 ? 0.259 3.903 9.524 1.00 95.25 88 ALA A N 1
ATOM 709 C CA . ALA A 1 88 ? 0.019 5.221 8.931 1.00 95.25 88 ALA A CA 1
ATOM 710 C C . ALA A 1 88 ? -0.831 6.128 9.842 1.00 95.25 88 ALA A C 1
ATOM 712 O O . ALA A 1 88 ? -0.556 7.319 9.965 1.00 95.25 88 ALA A O 1
ATOM 713 N N . LEU A 1 89 ? -1.848 5.572 10.510 1.00 96.00 89 LEU A N 1
ATOM 714 C CA . LEU A 1 89 ? -2.667 6.298 11.488 1.00 96.00 89 LEU A CA 1
ATOM 715 C C . LEU A 1 89 ? -1.872 6.667 12.746 1.00 96.00 89 LEU A C 1
ATOM 717 O O . LEU A 1 89 ? -2.005 7.778 13.256 1.00 96.00 89 LEU A O 1
ATOM 721 N N . SER A 1 90 ? -1.049 5.748 13.254 1.00 95.81 90 SER A N 1
ATOM 722 C CA . SER A 1 90 ? -0.209 5.992 14.429 1.00 95.81 90 SER A CA 1
ATOM 723 C C . SER A 1 90 ? 0.839 7.074 14.164 1.00 95.81 90 SER A C 1
ATOM 725 O O . SER A 1 90 ? 1.036 7.948 15.008 1.00 95.81 90 SER A O 1
ATOM 727 N N . ASP A 1 91 ? 1.496 7.027 13.004 1.00 94.19 91 ASP A N 1
ATOM 728 C CA . ASP A 1 91 ? 2.502 8.011 12.595 1.00 94.19 91 ASP A CA 1
ATOM 729 C C . ASP A 1 91 ? 1.856 9.389 12.389 1.00 94.19 91 ASP A C 1
ATOM 731 O O . ASP A 1 91 ? 2.277 10.359 13.022 1.00 94.19 91 ASP A O 1
ATOM 735 N N . ALA A 1 92 ? 0.734 9.456 11.657 1.00 93.88 92 ALA A N 1
ATOM 736 C CA . ALA A 1 92 ? -0.056 10.680 11.493 1.00 93.88 92 ALA A CA 1
ATOM 737 C C . ALA A 1 92 ? -0.471 11.301 12.831 1.00 93.88 92 ALA A C 1
ATOM 739 O O . ALA A 1 92 ? -0.309 12.502 13.026 1.00 93.88 92 ALA A O 1
ATOM 740 N N . LYS A 1 93 ? -0.950 10.486 13.778 1.00 94.81 93 LYS A N 1
ATOM 741 C CA . LYS A 1 93 ? -1.305 10.952 15.123 1.00 94.81 93 LYS A CA 1
ATOM 742 C C . LYS A 1 93 ? -0.102 11.533 15.866 1.00 94.81 93 LYS A C 1
ATOM 744 O O . LYS A 1 93 ? -0.250 12.528 16.565 1.00 94.81 93 LYS A O 1
ATOM 749 N N . SER A 1 94 ? 1.071 10.909 15.748 1.00 93.75 94 SER A N 1
ATOM 750 C CA . SER A 1 94 ? 2.290 11.383 16.418 1.00 93.75 94 SER A CA 1
ATOM 751 C C . SER A 1 94 ? 2.814 12.703 15.846 1.00 93.75 94 SER A C 1
ATOM 753 O O . SER A 1 94 ? 3.430 13.483 16.569 1.00 93.75 94 SER A O 1
ATOM 755 N N . LEU A 1 95 ? 2.532 12.953 14.567 1.00 92.44 95 LEU A N 1
ATOM 756 C CA . LEU A 1 95 ? 2.934 14.140 13.817 1.00 92.44 95 LEU A CA 1
ATOM 757 C C . LEU A 1 95 ? 1.839 1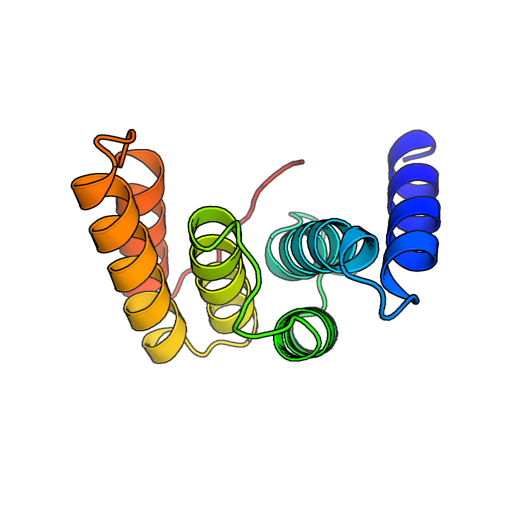5.222 13.758 1.00 92.44 95 LEU A C 1
ATOM 759 O O . LEU A 1 95 ? 2.035 16.228 13.082 1.00 92.44 95 LEU A O 1
ATOM 763 N N . ASP A 1 96 ? 0.704 15.012 14.434 1.00 94.00 96 ASP A N 1
ATOM 764 C CA . ASP A 1 96 ? -0.478 15.888 14.401 1.00 94.00 96 ASP A CA 1
ATOM 765 C C . ASP A 1 96 ? -0.987 16.180 12.971 1.00 94.00 96 ASP A C 1
ATOM 767 O O . ASP A 1 96 ? -1.366 17.295 12.614 1.00 94.00 96 ASP A O 1
ATOM 771 N N . LEU A 1 97 ? -0.960 15.155 12.113 1.00 92.50 97 LEU A N 1
ATOM 772 C CA . LEU A 1 97 ? -1.432 15.228 10.731 1.00 92.50 97 LEU A CA 1
ATOM 773 C C . LEU A 1 97 ? -2.926 14.874 10.622 1.00 92.50 97 LEU A C 1
ATOM 775 O O . LEU A 1 97 ? -3.428 14.065 11.410 1.00 92.50 97 LEU A O 1
ATOM 779 N N . PRO A 1 98 ? -3.632 15.386 9.594 1.00 92.69 98 PRO A N 1
ATOM 780 C CA . PRO A 1 98 ? -4.993 14.960 9.281 1.00 92.69 98 PRO A CA 1
ATOM 781 C C . PRO A 1 98 ? -5.084 13.442 9.085 1.00 92.69 98 PRO A C 1
ATOM 783 O O . PRO A 1 98 ? -4.270 12.835 8.383 1.00 92.69 98 PRO A O 1
ATOM 786 N N . MET A 1 99 ? -6.092 12.822 9.697 1.00 94.12 99 MET A N 1
ATOM 787 C CA . MET A 1 99 ? -6.271 11.362 9.723 1.00 94.12 99 MET A CA 1
ATOM 788 C C . MET A 1 99 ? -7.571 10.908 9.057 1.00 94.12 99 MET A C 1
ATOM 790 O O . MET A 1 99 ? -7.819 9.709 8.973 1.00 94.12 99 MET A O 1
ATOM 794 N N . GLU A 1 100 ? -8.406 11.832 8.594 1.00 93.56 100 GLU A N 1
ATOM 795 C CA . GLU A 1 100 ? -9.738 11.577 8.041 1.00 93.56 100 GLU A CA 1
ATOM 796 C C . GLU A 1 100 ? -9.650 10.612 6.855 1.00 93.56 100 GLU A C 1
ATOM 798 O O . GLU A 1 100 ? -10.183 9.505 6.925 1.00 93.56 100 GLU A O 1
ATOM 803 N N . ALA A 1 101 ? -8.846 10.957 5.844 1.00 90.25 101 ALA A N 1
ATOM 804 C CA . ALA A 1 101 ? -8.619 10.101 4.682 1.00 90.25 101 ALA A CA 1
ATOM 805 C C . ALA A 1 101 ? -8.031 8.733 5.073 1.00 90.25 101 ALA A C 1
ATOM 807 O O . ALA A 1 101 ? -8.427 7.703 4.538 1.00 90.25 101 ALA A O 1
ATOM 808 N N . LEU A 1 102 ? -7.116 8.683 6.048 1.00 93.31 102 LEU A N 1
ATOM 809 C CA . LEU A 1 102 ? -6.526 7.417 6.495 1.00 93.31 102 LEU A CA 1
ATOM 810 C C . LEU A 1 102 ? -7.554 6.516 7.195 1.00 93.31 102 LEU A C 1
ATOM 812 O O . LEU A 1 102 ? -7.484 5.292 7.074 1.00 93.31 102 LEU A O 1
ATOM 816 N N . ARG A 1 103 ? -8.506 7.101 7.928 1.00 94.94 103 ARG A N 1
ATOM 817 C CA . ARG A 1 103 ? -9.598 6.360 8.571 1.00 94.94 103 ARG A CA 1
ATOM 818 C C . ARG A 1 103 ? -10.595 5.844 7.541 1.00 94.94 103 ARG A C 1
ATOM 820 O O . ARG A 1 103 ? -11.017 4.699 7.648 1.00 94.94 103 ARG A O 1
ATOM 827 N N . GLU A 1 104 ? -10.924 6.636 6.528 1.00 94.00 104 GLU A N 1
ATOM 828 C CA . GLU A 1 104 ? -11.774 6.190 5.416 1.00 94.00 104 GLU A CA 1
ATOM 829 C C . GLU A 1 104 ? -11.139 5.016 4.662 1.00 94.00 104 GLU A C 1
ATOM 831 O O . GLU A 1 104 ? -11.785 3.992 4.432 1.00 94.00 104 GLU A O 1
ATOM 836 N N . GLN A 1 105 ? -9.840 5.108 4.370 1.00 93.31 105 GLN A N 1
ATOM 837 C CA . GLN A 1 105 ? -9.085 4.017 3.752 1.00 93.31 105 GLN A CA 1
ATOM 838 C C . GLN A 1 105 ? -9.069 2.758 4.629 1.00 93.31 105 GLN A C 1
ATOM 840 O O . GLN A 1 105 ? -9.265 1.655 4.123 1.00 93.31 105 GLN A O 1
ATOM 845 N N . MET A 1 106 ? -8.902 2.913 5.948 1.00 95.81 106 MET A N 1
ATOM 846 C CA . MET A 1 106 ? -8.986 1.797 6.894 1.00 95.81 106 MET A CA 1
ATOM 847 C C . MET A 1 106 ? -10.337 1.078 6.805 1.00 95.81 106 MET A C 1
ATOM 849 O O . MET A 1 106 ? -10.368 -0.149 6.733 1.00 95.81 106 MET A O 1
ATOM 853 N N . LEU A 1 107 ? -11.445 1.825 6.768 1.00 95.50 107 LEU A N 1
ATOM 854 C CA . LEU A 1 107 ? -12.784 1.244 6.638 1.00 95.50 107 LEU A CA 1
ATOM 855 C C . LEU A 1 107 ? -12.937 0.464 5.324 1.00 95.50 107 LEU A C 1
ATOM 857 O O . LEU A 1 107 ? -13.511 -0.624 5.321 1.00 95.50 107 LEU A O 1
ATOM 861 N N . SER A 1 108 ? -12.381 0.974 4.220 1.00 94.31 108 SER A N 1
ATOM 862 C CA . SER A 1 108 ? -12.343 0.253 2.940 1.00 94.31 108 SER A CA 1
ATOM 863 C C . SER A 1 108 ? -11.622 -1.093 3.079 1.00 94.31 108 SER A C 1
ATOM 865 O O . SER A 1 108 ? -12.169 -2.137 2.719 1.00 94.31 108 SER A O 1
ATOM 867 N N . TYR A 1 109 ? -10.425 -1.104 3.670 1.00 95.31 109 TYR A N 1
ATOM 868 C CA . TYR A 1 109 ? -9.644 -2.333 3.839 1.00 95.31 109 TYR A CA 1
ATOM 869 C C . TYR A 1 109 ? -10.314 -3.343 4.773 1.00 95.31 109 TYR A C 1
ATOM 871 O O . TYR A 1 109 ? -10.332 -4.535 4.468 1.00 95.31 109 TYR A O 1
ATOM 879 N N . GLN A 1 110 ? -10.933 -2.881 5.862 1.00 93.62 110 GLN A N 1
ATOM 880 C CA . GLN A 1 110 ? -11.713 -3.732 6.769 1.00 93.62 110 GLN A CA 1
ATOM 881 C C . GLN A 1 110 ? -12.905 -4.392 6.062 1.00 93.62 110 GLN A C 1
ATOM 883 O O . GLN A 1 110 ? -13.227 -5.549 6.333 1.00 93.62 110 GLN A O 1
ATOM 888 N N . ASN A 1 111 ? -13.505 -3.698 5.093 1.00 95.62 111 ASN A N 1
ATOM 889 C CA . ASN A 1 111 ? -14.563 -4.229 4.234 1.00 95.62 111 ASN A CA 1
ATOM 890 C C . ASN A 1 111 ? -14.038 -5.054 3.043 1.00 95.62 111 ASN A C 1
ATOM 892 O O . ASN A 1 111 ? -14.819 -5.423 2.166 1.00 95.62 111 ASN A O 1
ATOM 896 N N . LYS A 1 112 ? -12.734 -5.368 3.006 1.00 94.62 112 LYS A N 1
ATOM 897 C CA . LYS A 1 112 ? -12.056 -6.087 1.912 1.00 94.62 112 LYS A CA 1
ATOM 898 C C . LYS A 1 112 ? -12.201 -5.393 0.555 1.00 94.62 112 LYS A C 1
ATOM 900 O O . LYS A 1 112 ? -12.368 -6.038 -0.481 1.00 94.62 112 LYS A O 1
ATOM 905 N N . GLN A 1 113 ? -12.152 -4.064 0.569 1.00 93.38 113 GLN A N 1
ATOM 906 C CA . GLN A 1 113 ? -12.216 -3.223 -0.619 1.00 93.38 113 GLN A CA 1
ATOM 907 C C . GLN A 1 113 ? -10.875 -2.515 -0.820 1.00 93.38 113 GLN A C 1
ATOM 909 O O . GLN A 1 113 ? -10.410 -1.768 0.044 1.00 93.38 113 GLN A O 1
ATOM 914 N N . ALA A 1 114 ? -10.248 -2.764 -1.970 1.00 90.62 114 ALA A N 1
ATOM 915 C CA . ALA A 1 114 ? -9.041 -2.060 -2.386 1.00 90.62 114 ALA A CA 1
ATOM 916 C C . ALA A 1 114 ? -9.381 -0.637 -2.851 1.00 90.62 114 ALA A C 1
ATOM 918 O O . ALA A 1 114 ? -10.444 -0.399 -3.430 1.00 90.62 114 ALA A O 1
ATOM 919 N N . LEU A 1 115 ? -8.469 0.306 -2.607 1.00 90.00 115 LEU A N 1
ATOM 920 C CA . LEU A 1 115 ? -8.680 1.705 -2.967 1.00 90.00 115 LEU A CA 1
ATOM 921 C C . LEU A 1 115 ? -8.671 1.901 -4.475 1.00 90.00 115 LEU A C 1
ATOM 923 O O . LEU A 1 115 ? -7.900 1.268 -5.198 1.00 90.00 115 LEU A O 1
ATOM 927 N N . ARG A 1 116 ? -9.499 2.835 -4.932 1.00 87.62 116 ARG A N 1
ATOM 928 C CA . ARG A 1 116 ? -9.458 3.360 -6.291 1.00 87.62 116 ARG A CA 1
ATOM 929 C C . ARG A 1 116 ? -9.255 4.861 -6.182 1.00 87.62 116 ARG A C 1
ATOM 931 O O . ARG A 1 116 ? -10.140 5.543 -5.680 1.00 87.62 116 ARG A O 1
ATOM 938 N N . ASP A 1 117 ? -8.073 5.325 -6.559 1.00 76.56 117 ASP A N 1
ATOM 939 C CA . ASP A 1 117 ? -7.659 6.721 -6.428 1.00 76.56 117 ASP A CA 1
ATOM 940 C C . ASP A 1 117 ? -7.299 7.260 -7.814 1.00 76.56 117 ASP A C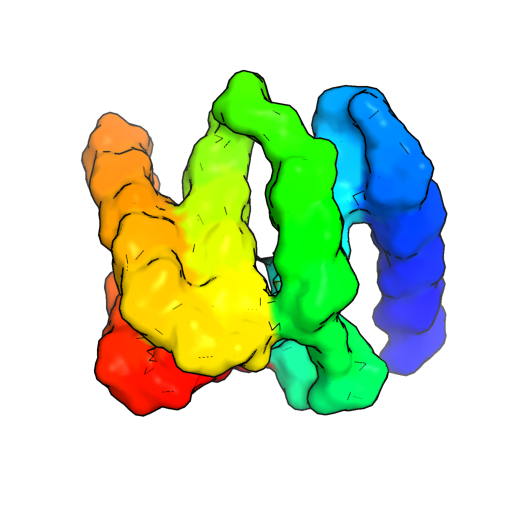 1
ATOM 942 O O . ASP A 1 117 ? -6.580 6.601 -8.572 1.00 76.56 117 ASP A O 1
ATOM 946 N N . GLU A 1 118 ? -7.848 8.419 -8.165 1.00 54.06 118 GLU A N 1
ATOM 947 C CA . GLU A 1 118 ? -7.510 9.135 -9.397 1.00 54.06 118 GLU A CA 1
ATOM 948 C C . GLU A 1 118 ? -6.321 10.066 -9.096 1.00 54.06 118 GLU A C 1
ATOM 950 O O . GLU A 1 118 ? -6.465 10.945 -8.246 1.00 54.06 118 GLU A O 1
ATOM 955 N N . PRO A 1 119 ? -5.141 9.862 -9.718 1.00 50.72 119 PRO A N 1
ATOM 956 C CA . PRO A 1 119 ? -3.995 10.754 -9.543 1.00 50.72 119 PRO A CA 1
ATOM 957 C C . PRO A 1 119 ? -4.180 12.130 -10.201 1.00 50.72 119 PRO A C 1
ATOM 959 O O . PRO A 1 119 ? -4.898 12.225 -11.224 1.00 50.72 119 PRO A O 1
#

Sequence (119 aa):
QKNEDQGMYWLNKAANGNSIHHFRAKLSLAWILATHPNKDLRDGALALNHLQAIDKDYQDKQTYYRTAAAVYAENGDFEAATQWQEKALSDAKSLDLPMEALREQMLSYQNKQALRDEP